Protein AF-A0AAW8TG36-F1 (afdb_monomer_lite)

Organism: NCBI:txid71452

pLDDT: mean 86.71, std 12.79, range [39.22, 96.56]

Foldseek 3Di:
DDLLVLQVLLLVLDDPVLNVVCVVLSVVLVVLVVVDDPVRPVVNLQSLLVSVLSVVVVVCVVVVHDDDSVVSSPDGSVNSSVVSVVSSVVVVVVD

Sequence (95 aa):
MNDYDLLKKAHNSLPKEYKEVMVPYLKSYAAFLVSGGTESEQRAMDLFKQYWVGYKIYLYQQKNKDFDYWDLRKVSYETYRELALKIASNNVANK

Structure (mmCIF, N/CA/C/O backbone):
data_AF-A0AAW8TG36-F1
#
_entry.id   AF-A0AAW8TG36-F1
#
loop_
_atom_site.group_PDB
_atom_site.id
_atom_site.type_symbol
_atom_site.label_atom_id
_atom_site.label_alt_id
_atom_site.label_comp_id
_atom_site.label_asym_id
_atom_site.label_entity_id
_atom_site.label_seq_id
_atom_site.pdbx_PDB_ins_code
_atom_site.Cartn_x
_atom_site.Cartn_y
_atom_site.Cartn_z
_atom_site.occupancy
_atom_site.B_iso_or_equiv
_atom_site.auth_seq_id
_atom_site.auth_comp_id
_atom_site.auth_asym_id
_atom_site.auth_atom_id
_atom_site.pdbx_PDB_model_num
ATOM 1 N N . MET A 1 1 ? 9.195 10.676 -6.982 1.00 69.38 1 MET A N 1
ATOM 2 C CA . MET A 1 1 ? 9.300 9.435 -6.182 1.00 69.38 1 MET A CA 1
ATOM 3 C C . MET A 1 1 ? 8.694 8.317 -7.010 1.00 69.38 1 MET A C 1
ATOM 5 O O . MET A 1 1 ? 7.571 8.504 -7.467 1.00 69.38 1 MET A O 1
ATOM 9 N N . ASN A 1 2 ? 9.441 7.242 -7.277 1.00 86.25 2 ASN A N 1
ATOM 10 C CA . ASN A 1 2 ? 8.895 6.074 -7.980 1.00 86.25 2 ASN A CA 1
ATOM 11 C C . ASN A 1 2 ? 7.922 5.308 -7.061 1.00 86.25 2 ASN A C 1
ATOM 13 O O . ASN A 1 2 ? 7.866 5.559 -5.853 1.00 86.25 2 ASN A O 1
ATOM 17 N N . ASP A 1 3 ? 7.149 4.386 -7.627 1.00 87.81 3 ASP A N 1
ATOM 18 C CA . ASP A 1 3 ? 6.115 3.670 -6.876 1.00 87.81 3 ASP A CA 1
ATOM 19 C C . ASP A 1 3 ? 6.667 2.764 -5.781 1.00 87.81 3 ASP A C 1
ATOM 21 O O . ASP A 1 3 ? 6.029 2.609 -4.743 1.00 87.81 3 ASP A O 1
ATOM 25 N N . TYR A 1 4 ? 7.849 2.182 -5.971 1.00 88.19 4 TYR A N 1
ATOM 26 C CA . TYR A 1 4 ? 8.477 1.366 -4.938 1.00 88.19 4 TYR A CA 1
ATOM 27 C C . TYR A 1 4 ? 8.876 2.204 -3.721 1.00 88.19 4 TYR A C 1
ATOM 29 O O . TYR A 1 4 ? 8.553 1.844 -2.589 1.00 88.19 4 TYR A O 1
ATOM 37 N N . ASP A 1 5 ? 9.497 3.361 -3.942 1.00 89.75 5 ASP A N 1
ATOM 38 C CA . ASP A 1 5 ? 9.859 4.302 -2.883 1.00 89.75 5 ASP A CA 1
ATOM 39 C C . ASP A 1 5 ? 8.616 4.853 -2.179 1.00 89.75 5 ASP A C 1
ATOM 41 O O . ASP A 1 5 ? 8.594 4.961 -0.949 1.00 89.75 5 ASP A O 1
ATOM 45 N N . LEU A 1 6 ? 7.555 5.145 -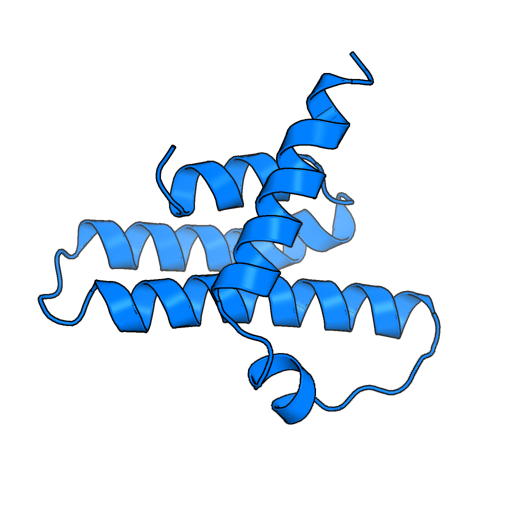2.939 1.00 92.50 6 LEU A N 1
ATOM 46 C CA . LEU A 1 6 ? 6.260 5.543 -2.391 1.00 92.50 6 LEU A CA 1
ATOM 47 C C . LEU A 1 6 ? 5.676 4.437 -1.506 1.00 92.50 6 LEU A C 1
ATOM 49 O O . LEU A 1 6 ? 5.271 4.707 -0.375 1.00 92.50 6 LEU A O 1
ATOM 53 N N . LEU A 1 7 ? 5.667 3.194 -1.993 1.00 91.69 7 LEU A N 1
ATOM 54 C CA . LEU A 1 7 ? 5.143 2.043 -1.264 1.00 91.69 7 LEU A CA 1
ATOM 55 C C . LEU A 1 7 ? 5.947 1.776 0.008 1.00 91.69 7 LEU A C 1
ATOM 57 O O . LEU A 1 7 ? 5.360 1.565 1.063 1.00 91.69 7 LEU A O 1
ATOM 61 N N . LYS A 1 8 ? 7.280 1.855 -0.061 1.00 92.00 8 LYS A N 1
ATOM 62 C CA . LYS A 1 8 ? 8.182 1.710 1.087 1.00 92.00 8 LYS A CA 1
ATOM 63 C C . LYS A 1 8 ? 7.958 2.812 2.123 1.00 92.00 8 LYS A C 1
ATOM 65 O O . LYS A 1 8 ? 7.884 2.528 3.319 1.00 92.00 8 LYS A O 1
ATOM 70 N N . LYS A 1 9 ? 7.821 4.068 1.685 1.00 92.94 9 LYS A N 1
ATOM 71 C CA . LYS A 1 9 ? 7.534 5.194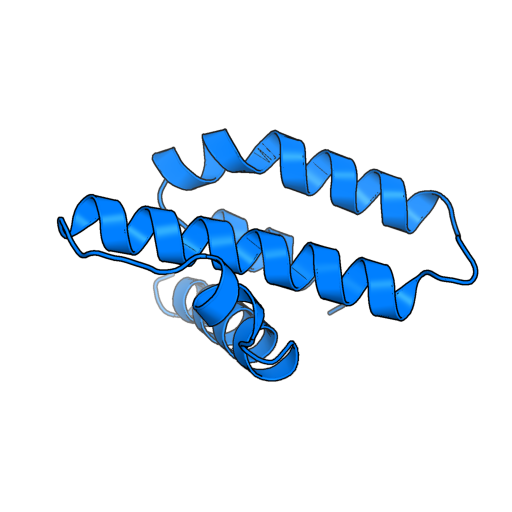 2.582 1.00 92.94 9 LYS A CA 1
ATOM 72 C C . LYS A 1 9 ? 6.178 5.021 3.260 1.00 92.94 9 LYS A C 1
ATOM 74 O O . LYS A 1 9 ? 6.094 5.164 4.476 1.00 92.94 9 LYS A O 1
ATOM 79 N N . ALA A 1 10 ? 5.145 4.670 2.496 1.00 92.69 10 ALA A N 1
ATOM 80 C CA . ALA A 1 10 ? 3.817 4.414 3.033 1.00 92.69 10 ALA A CA 1
ATOM 81 C C . ALA A 1 10 ? 3.816 3.214 3.993 1.00 92.69 10 ALA A C 1
ATOM 83 O O . ALA A 1 10 ? 3.257 3.319 5.078 1.00 92.69 10 ALA A O 1
ATOM 84 N N . HIS A 1 11 ? 4.496 2.11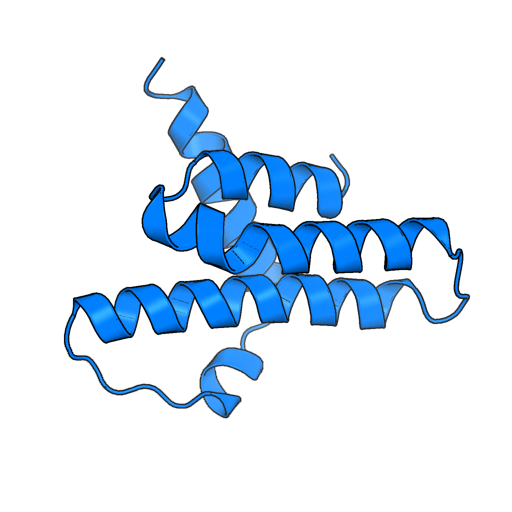5 3.642 1.00 92.62 11 HIS A N 1
ATOM 85 C CA . HIS A 1 11 ? 4.647 0.918 4.472 1.00 92.62 11 HIS A CA 1
ATOM 86 C C . HIS A 1 11 ? 5.176 1.257 5.859 1.00 92.62 11 HIS A C 1
ATOM 88 O O . HIS A 1 11 ? 4.586 0.838 6.846 1.00 92.62 11 HIS A O 1
ATOM 94 N N . ASN A 1 12 ? 6.231 2.068 5.952 1.00 90.88 12 ASN A N 1
ATOM 95 C CA . ASN A 1 12 ? 6.825 2.445 7.235 1.00 90.88 12 ASN A CA 1
ATOM 96 C C . ASN A 1 12 ? 5.863 3.218 8.156 1.00 90.88 12 ASN A C 1
ATOM 98 O O . ASN A 1 12 ? 6.042 3.177 9.375 1.00 90.88 12 ASN A O 1
ATOM 102 N N . SER A 1 13 ? 4.833 3.856 7.593 1.00 89.88 13 SER A N 1
ATOM 103 C CA . SER A 1 13 ? 3.769 4.562 8.318 1.00 89.88 13 SER A CA 1
ATOM 104 C C . SER A 1 13 ? 2.635 3.669 8.823 1.00 89.88 13 SER A C 1
ATOM 106 O O . SER A 1 13 ? 1.733 4.162 9.494 1.00 89.88 13 SER A O 1
ATOM 108 N N . LEU A 1 14 ? 2.640 2.379 8.487 1.00 90.94 14 LEU A N 1
ATOM 109 C CA . LEU A 1 14 ? 1.576 1.448 8.858 1.00 90.94 14 LEU A CA 1
ATOM 110 C C . LEU A 1 14 ? 1.843 0.764 10.215 1.00 90.94 14 LEU A C 1
ATOM 112 O O . LEU A 1 14 ? 2.995 0.742 10.677 1.00 90.94 14 LEU A O 1
ATOM 116 N N . PRO A 1 15 ? 0.798 0.182 10.844 1.00 90.69 15 PRO A N 1
ATOM 117 C CA . PRO A 1 15 ? 0.926 -0.615 12.066 1.00 90.69 15 PRO A CA 1
ATOM 118 C C . PRO A 1 15 ? 1.970 -1.729 11.937 1.00 90.69 15 PRO A C 1
ATOM 120 O O . PRO A 1 15 ? 2.169 -2.288 10.854 1.00 90.69 15 PRO A O 1
ATOM 123 N N . LYS A 1 16 ? 2.659 -2.042 13.040 1.00 89.50 16 LYS A N 1
ATOM 124 C CA . LYS A 1 16 ? 3.788 -2.988 13.063 1.00 89.50 16 LYS A CA 1
ATOM 125 C C . LYS A 1 16 ? 3.374 -4.380 12.586 1.00 89.50 16 LYS A C 1
ATOM 127 O O . LYS A 1 16 ? 4.075 -4.976 11.775 1.00 89.50 16 LYS A O 1
ATOM 132 N N . GLU A 1 17 ? 2.207 -4.825 13.022 1.00 88.19 17 GLU A N 1
ATOM 133 C CA . GLU A 1 17 ? 1.616 -6.130 12.739 1.00 88.19 17 GLU A CA 1
ATOM 134 C C . GLU A 1 17 ? 1.421 -6.322 11.233 1.00 88.19 17 GLU A C 1
ATOM 136 O O . GLU A 1 17 ? 1.765 -7.358 10.670 1.00 88.19 17 GLU A O 1
ATOM 141 N N . TYR A 1 18 ? 0.927 -5.286 10.551 1.00 88.25 18 TYR A N 1
ATOM 142 C CA . TYR A 1 18 ? 0.764 -5.317 9.102 1.00 88.25 18 TYR A CA 1
ATOM 143 C C . TYR A 1 18 ? 2.111 -5.266 8.374 1.00 88.25 18 TYR A C 1
ATOM 145 O O . TYR A 1 18 ? 2.313 -5.962 7.376 1.00 88.25 18 TYR A O 1
ATOM 153 N N . LYS A 1 19 ? 3.049 -4.449 8.871 1.00 90.00 19 LYS A N 1
ATOM 154 C CA . LYS A 1 19 ? 4.376 -4.326 8.262 1.00 90.00 19 LYS A CA 1
ATOM 155 C C . LYS A 1 19 ? 5.087 -5.671 8.214 1.00 90.00 19 LYS A C 1
ATOM 157 O O . LYS A 1 19 ? 5.526 -6.068 7.141 1.00 90.00 19 LYS A O 1
ATOM 162 N N . GLU A 1 20 ? 5.148 -6.383 9.336 1.00 88.56 20 GLU A N 1
ATOM 163 C CA . GLU A 1 20 ? 5.858 -7.663 9.451 1.00 88.56 20 GLU A CA 1
ATOM 164 C C . GLU A 1 20 ? 5.344 -8.713 8.458 1.00 88.56 20 GLU A C 1
ATOM 166 O O . GLU A 1 20 ? 6.147 -9.359 7.783 1.00 88.56 20 GLU A O 1
ATOM 171 N N . VAL A 1 21 ? 4.023 -8.803 8.278 1.00 87.56 21 VAL A N 1
ATOM 172 C CA . VAL A 1 21 ? 3.394 -9.715 7.306 1.00 87.56 21 VAL A CA 1
ATOM 173 C C . VAL A 1 21 ? 3.759 -9.357 5.861 1.00 87.56 21 VAL A C 1
ATOM 175 O O . VAL A 1 21 ? 3.928 -10.243 5.025 1.00 87.56 21 VAL A O 1
ATOM 178 N N . MET A 1 22 ? 3.918 -8.067 5.553 1.00 89.44 22 MET A N 1
ATOM 179 C CA . MET A 1 22 ? 4.124 -7.585 4.182 1.00 89.44 22 MET A CA 1
ATOM 180 C C . MET A 1 22 ? 5.585 -7.328 3.798 1.00 89.44 22 MET A C 1
ATOM 182 O O . MET A 1 22 ? 5.862 -7.047 2.630 1.00 89.44 22 MET A O 1
ATOM 186 N N . VAL A 1 23 ? 6.545 -7.450 4.722 1.00 86.56 23 VAL A N 1
ATOM 187 C CA . VAL A 1 23 ? 7.981 -7.342 4.396 1.00 86.56 23 VAL A CA 1
ATOM 188 C C . VAL A 1 23 ? 8.399 -8.296 3.262 1.00 86.56 23 VAL A C 1
ATOM 190 O O . VAL A 1 23 ? 9.089 -7.835 2.346 1.00 86.56 23 VAL A O 1
ATOM 193 N N . PRO A 1 24 ? 8.007 -9.589 3.252 1.00 90.06 24 PRO A N 1
ATOM 194 C CA . PRO A 1 24 ? 8.360 -10.500 2.161 1.00 90.06 24 PRO A CA 1
ATOM 195 C C . PRO A 1 24 ? 7.852 -10.009 0.803 1.00 90.06 24 PRO A C 1
ATOM 197 O O . PRO A 1 24 ? 8.580 -10.065 -0.184 1.00 90.06 24 PRO A O 1
ATOM 200 N N . TYR A 1 25 ? 6.646 -9.438 0.773 1.00 89.94 25 TYR A N 1
ATOM 201 C CA . TYR A 1 25 ? 6.050 -8.889 -0.439 1.00 89.94 25 TYR A CA 1
ATOM 202 C C . TYR A 1 25 ? 6.880 -7.746 -1.032 1.00 89.94 25 TYR A C 1
ATOM 204 O O . TYR A 1 25 ? 7.156 -7.730 -2.231 1.00 89.94 25 TYR A O 1
ATOM 212 N N . LEU A 1 26 ? 7.322 -6.801 -0.193 1.00 87.56 26 LEU A N 1
ATOM 213 C CA . LEU A 1 26 ? 8.160 -5.688 -0.646 1.00 87.56 26 LEU A CA 1
ATOM 214 C C . LEU A 1 26 ? 9.494 -6.170 -1.219 1.00 87.56 26 LEU A C 1
ATOM 216 O O . LEU A 1 26 ? 9.963 -5.612 -2.210 1.00 87.56 26 LEU A O 1
ATOM 220 N N . LYS A 1 27 ? 10.084 -7.223 -0.639 1.00 87.94 27 LYS A N 1
ATOM 221 C CA . LYS A 1 27 ? 11.307 -7.842 -1.171 1.00 87.94 27 LYS A CA 1
ATOM 222 C C . LYS A 1 27 ? 11.067 -8.452 -2.553 1.00 87.94 27 LYS A C 1
ATOM 224 O O . LYS A 1 27 ? 11.855 -8.205 -3.462 1.00 87.94 27 LYS A O 1
ATOM 229 N N . SER A 1 28 ? 9.972 -9.193 -2.729 1.00 87.00 28 SER A N 1
ATOM 230 C CA . SER A 1 28 ? 9.594 -9.762 -4.029 1.00 87.00 28 SER A CA 1
ATOM 231 C C . SER A 1 28 ? 9.318 -8.681 -5.075 1.00 87.00 28 SER A C 1
ATOM 233 O O . SER A 1 28 ? 9.760 -8.808 -6.214 1.00 87.00 28 SER A O 1
ATOM 235 N N . TYR A 1 29 ? 8.646 -7.593 -4.691 1.00 87.06 29 TYR A N 1
ATOM 236 C CA . TYR A 1 29 ? 8.389 -6.472 -5.593 1.00 87.06 29 TYR A CA 1
ATOM 237 C C . TYR A 1 29 ? 9.684 -5.757 -6.008 1.00 87.06 29 TYR A C 1
ATOM 239 O O . TYR A 1 29 ? 9.874 -5.467 -7.185 1.00 87.06 29 TYR A O 1
ATOM 247 N N . ALA A 1 30 ? 10.620 -5.546 -5.078 1.00 86.31 30 ALA A N 1
ATOM 248 C CA . ALA A 1 30 ? 11.931 -4.981 -5.394 1.00 86.31 30 ALA A CA 1
ATOM 249 C C . ALA A 1 30 ? 12.720 -5.862 -6.378 1.00 86.31 30 ALA A C 1
ATOM 251 O O . ALA A 1 30 ? 13.271 -5.356 -7.353 1.00 86.31 30 ALA A O 1
ATOM 252 N N . ALA A 1 31 ? 12.741 -7.180 -6.149 1.00 86.88 31 ALA A N 1
ATOM 253 C CA . ALA A 1 31 ? 13.409 -8.132 -7.035 1.00 86.88 31 ALA A CA 1
ATOM 254 C C . ALA A 1 31 ? 12.811 -8.114 -8.452 1.00 86.88 31 ALA A C 1
ATOM 256 O O . ALA A 1 31 ? 13.555 -8.127 -9.433 1.00 86.88 31 ALA A O 1
ATOM 257 N N . PHE A 1 32 ? 11.481 -8.008 -8.559 1.00 85.56 32 PHE A N 1
ATOM 258 C CA . PHE A 1 32 ? 10.792 -7.861 -9.840 1.00 85.56 32 PHE A CA 1
ATOM 259 C C . PHE A 1 32 ? 11.278 -6.624 -10.613 1.00 85.56 32 PHE A C 1
ATOM 261 O O . PHE A 1 32 ? 11.644 -6.741 -11.781 1.00 85.56 32 PHE A O 1
ATOM 268 N N . LEU A 1 33 ? 11.364 -5.462 -9.959 1.00 83.06 33 LEU A N 1
ATOM 269 C CA . LEU A 1 33 ? 11.804 -4.219 -10.606 1.00 83.06 33 LEU A CA 1
ATOM 270 C C . LEU A 1 33 ? 13.259 -4.280 -11.093 1.00 83.06 33 LEU A C 1
ATOM 272 O O . LEU A 1 33 ? 13.566 -3.778 -12.170 1.00 83.06 33 LEU A O 1
ATOM 276 N N . VAL A 1 34 ? 14.147 -4.922 -10.329 1.00 81.50 34 VAL A N 1
ATOM 277 C CA . VAL A 1 34 ? 15.567 -5.080 -10.697 1.00 81.50 34 VAL A CA 1
ATOM 278 C C . VAL A 1 34 ? 15.748 -6.027 -11.889 1.00 81.50 34 VAL A C 1
ATOM 280 O O . VAL A 1 34 ? 16.678 -5.851 -12.670 1.00 81.50 34 VAL A O 1
ATOM 283 N N . SER A 1 35 ? 14.853 -7.004 -12.066 1.00 78.94 35 SER A N 1
ATOM 284 C CA . SER A 1 35 ? 14.945 -7.997 -13.147 1.00 78.94 35 SER A CA 1
ATOM 285 C C . SER A 1 35 ? 14.611 -7.470 -14.555 1.00 78.94 35 SER A C 1
ATOM 287 O O . SER A 1 35 ? 14.789 -8.201 -15.525 1.00 78.94 35 SER A O 1
ATOM 289 N N . GLY A 1 36 ? 14.179 -6.208 -14.694 1.00 63.81 36 GLY A N 1
ATOM 290 C CA . GLY A 1 36 ? 14.166 -5.494 -15.980 1.00 63.81 36 GLY A CA 1
ATOM 291 C C . GLY A 1 36 ? 13.219 -6.037 -17.063 1.00 63.81 36 GLY A C 1
ATOM 292 O O . GLY A 1 36 ? 13.533 -5.931 -18.245 1.00 63.81 36 GLY A O 1
ATOM 293 N N . GLY A 1 37 ? 12.075 -6.626 -16.702 1.00 53.66 37 GLY A N 1
ATOM 294 C CA . GLY A 1 37 ? 11.136 -7.186 -17.684 1.00 53.66 37 GLY A CA 1
ATOM 295 C C . GLY A 1 37 ? 10.452 -6.126 -18.562 1.00 53.66 37 GLY A C 1
ATOM 296 O O . GLY A 1 37 ? 9.951 -5.118 -18.079 1.00 53.66 37 GLY A O 1
ATOM 297 N N . THR A 1 38 ? 10.357 -6.366 -19.863 1.00 55.50 38 THR A N 1
ATOM 298 C CA . THR A 1 38 ? 9.639 -5.524 -20.840 1.00 55.50 38 THR A CA 1
ATOM 299 C C . THR A 1 38 ? 8.105 -5.549 -20.686 1.00 55.50 38 THR A C 1
ATOM 301 O O . THR A 1 38 ? 7.423 -4.724 -21.280 1.00 55.50 38 THR A O 1
ATOM 304 N N . GLU A 1 39 ? 7.562 -6.408 -19.812 1.00 53.19 39 GLU A N 1
ATOM 305 C CA . GLU A 1 39 ? 6.176 -6.376 -19.290 1.00 53.19 39 GLU A CA 1
ATOM 306 C C . GLU A 1 39 ? 6.029 -5.509 -18.007 1.00 53.19 39 GLU A C 1
ATOM 308 O O . GLU A 1 39 ? 5.021 -5.585 -17.297 1.00 53.19 39 GLU A O 1
ATOM 313 N N . SER A 1 40 ? 7.063 -4.732 -17.648 1.00 66.69 40 SER A N 1
ATOM 314 C CA . SER A 1 40 ? 7.291 -4.238 -16.275 1.00 66.69 40 SER A CA 1
ATOM 315 C C . SER A 1 40 ? 6.200 -3.353 -15.697 1.00 66.69 40 SER A C 1
ATOM 317 O O . SER A 1 40 ? 5.949 -3.455 -14.499 1.00 66.69 40 SER A O 1
ATOM 319 N N . GLU A 1 41 ? 5.555 -2.496 -16.487 1.00 75.50 41 GLU A N 1
ATOM 320 C CA . GLU A 1 41 ? 4.711 -1.439 -15.924 1.00 75.50 41 GLU A CA 1
ATOM 321 C C . GLU A 1 41 ? 3.365 -1.976 -15.428 1.00 75.50 41 GLU A C 1
ATOM 323 O O . GLU A 1 41 ? 3.046 -1.837 -14.248 1.00 75.50 41 GLU A O 1
ATOM 328 N N . GLN A 1 42 ? 2.620 -2.704 -16.265 1.00 83.62 42 GLN A N 1
ATOM 329 C CA . GLN A 1 42 ? 1.317 -3.252 -15.872 1.00 83.62 42 GLN A CA 1
ATOM 330 C C . GLN A 1 42 ? 1.447 -4.263 -14.726 1.00 83.62 42 GLN A C 1
ATOM 332 O O . GLN A 1 42 ? 0.638 -4.278 -13.794 1.00 83.62 42 GLN A O 1
ATOM 337 N N . ARG A 1 43 ? 2.495 -5.095 -14.756 1.00 85.62 43 ARG A N 1
ATOM 338 C CA . ARG A 1 43 ? 2.746 -6.065 -13.689 1.00 85.62 43 ARG A CA 1
ATOM 339 C C . ARG A 1 43 ? 3.219 -5.387 -12.402 1.00 85.62 43 ARG A C 1
ATOM 341 O O . ARG A 1 43 ? 2.798 -5.810 -11.325 1.00 85.62 43 ARG A O 1
ATOM 348 N N . ALA A 1 44 ? 4.027 -4.328 -12.487 1.00 86.06 44 ALA A N 1
ATOM 349 C CA . ALA A 1 44 ? 4.375 -3.510 -11.326 1.00 86.06 44 ALA A CA 1
ATOM 350 C C . ALA A 1 44 ? 3.139 -2.830 -10.729 1.00 86.06 44 ALA A C 1
ATOM 352 O O . ALA A 1 44 ? 2.964 -2.870 -9.513 1.00 86.06 44 ALA A O 1
ATOM 353 N N . MET A 1 45 ? 2.249 -2.279 -11.560 1.00 90.00 45 MET A N 1
ATOM 354 C CA . MET A 1 45 ? 0.980 -1.694 -11.119 1.00 90.00 45 MET A CA 1
ATOM 355 C C . MET A 1 45 ? 0.111 -2.734 -10.411 1.00 90.00 45 MET A C 1
ATOM 357 O O . MET A 1 45 ? -0.416 -2.466 -9.332 1.00 90.00 45 MET A O 1
ATOM 361 N N . ASP A 1 46 ? 0.001 -3.945 -10.955 1.00 90.19 46 ASP A N 1
ATOM 362 C CA . ASP A 1 46 ? -0.742 -5.034 -10.319 1.00 90.19 46 ASP A CA 1
ATOM 363 C C . ASP A 1 46 ? -0.142 -5.443 -8.973 1.00 90.19 46 ASP A C 1
ATOM 365 O O . ASP A 1 46 ? -0.883 -5.653 -8.008 1.00 90.19 46 ASP A O 1
ATOM 369 N N . LEU A 1 47 ? 1.188 -5.527 -8.880 1.00 90.81 47 LEU A N 1
ATOM 370 C CA . LEU A 1 47 ? 1.865 -5.788 -7.615 1.00 90.81 47 LEU A CA 1
ATOM 371 C C . LEU A 1 47 ? 1.645 -4.626 -6.630 1.00 90.81 47 LEU A C 1
ATOM 373 O O . LEU A 1 47 ? 1.341 -4.831 -5.453 1.00 90.81 47 LEU A O 1
ATOM 377 N N . PHE A 1 48 ? 1.709 -3.385 -7.086 1.00 92.81 48 PHE A N 1
ATOM 378 C CA . PHE A 1 48 ? 1.404 -2.240 -6.241 1.00 92.81 48 PHE A CA 1
ATOM 379 C C . PHE A 1 48 ? -0.033 -2.316 -5.698 1.00 92.81 48 PHE A C 1
ATOM 381 O O . PHE A 1 48 ? -0.258 -2.151 -4.498 1.00 92.81 48 PHE A O 1
ATOM 388 N N . LYS A 1 49 ? -1.011 -2.649 -6.547 1.00 94.38 49 LYS A N 1
ATOM 389 C CA . LYS A 1 49 ? -2.414 -2.828 -6.146 1.00 94.38 49 LYS A CA 1
ATOM 390 C C . LYS A 1 49 ? -2.595 -3.963 -5.139 1.00 94.38 49 LYS A C 1
ATOM 392 O O . LYS A 1 49 ? -3.279 -3.781 -4.136 1.00 94.38 49 LYS A O 1
ATOM 397 N N . GLN A 1 50 ? -1.990 -5.127 -5.382 1.00 92.75 50 GLN A N 1
ATOM 398 C CA . GLN A 1 50 ? -2.115 -6.301 -4.507 1.00 92.75 50 GLN A CA 1
ATOM 399 C C . GLN A 1 50 ? -1.650 -6.015 -3.078 1.00 92.75 50 GLN A C 1
ATOM 401 O O . GLN A 1 50 ? -2.304 -6.450 -2.129 1.00 92.75 50 GLN A O 1
ATOM 406 N N . TYR A 1 51 ? -0.590 -5.219 -2.918 1.00 94.62 51 TYR A N 1
ATOM 407 C CA . TYR A 1 51 ? -0.163 -4.758 -1.601 1.00 94.62 51 TYR A CA 1
ATOM 408 C C . TYR A 1 51 ? -1.303 -4.043 -0.859 1.00 94.62 51 TYR A C 1
ATOM 410 O O . TYR A 1 51 ? -1.579 -4.329 0.304 1.00 94.62 51 TYR A O 1
ATOM 418 N N . TRP A 1 52 ? -2.005 -3.128 -1.528 1.00 95.25 52 TRP A N 1
ATOM 419 C CA . TRP A 1 52 ? -3.079 -2.357 -0.903 1.00 95.25 52 TRP A CA 1
ATOM 420 C C . TRP A 1 52 ? -4.376 -3.140 -0.710 1.00 95.25 52 TRP A C 1
ATOM 422 O O . TRP A 1 52 ? -5.117 -2.852 0.232 1.00 95.25 52 TRP A O 1
ATOM 432 N N . VAL A 1 53 ? -4.636 -4.153 -1.539 1.00 95.31 53 VAL A N 1
ATOM 433 C CA . VAL A 1 53 ? -5.699 -5.135 -1.280 1.00 95.31 53 VAL A CA 1
ATOM 434 C C . VAL A 1 53 ? -5.436 -5.843 0.050 1.00 95.31 53 VAL A C 1
ATOM 436 O O . VAL A 1 53 ? -6.325 -5.866 0.900 1.00 95.31 53 VAL A O 1
ATOM 439 N N . GLY A 1 54 ? -4.206 -6.319 0.281 1.00 92.81 54 GLY A N 1
ATOM 440 C CA . GLY A 1 54 ? -3.803 -6.914 1.561 1.00 92.81 54 GLY A CA 1
ATOM 441 C C . GLY A 1 54 ? -4.046 -5.976 2.748 1.00 92.81 54 GLY A C 1
ATOM 442 O O . GLY A 1 54 ? -4.613 -6.384 3.761 1.00 92.81 54 GLY A O 1
ATOM 443 N N . TYR A 1 55 ? -3.723 -4.689 2.595 1.00 93.94 55 TYR A N 1
ATOM 444 C CA . TYR A 1 55 ? -3.970 -3.691 3.639 1.00 93.94 55 TYR A CA 1
ATOM 445 C C . TYR A 1 55 ? -5.460 -3.484 3.933 1.00 93.94 55 TYR A C 1
ATOM 447 O O . TYR A 1 55 ? -5.863 -3.382 5.092 1.00 93.94 55 TYR A O 1
ATOM 455 N N . LYS A 1 56 ? -6.304 -3.427 2.897 1.00 94.19 56 LYS A N 1
ATOM 456 C CA . LYS A 1 56 ? -7.758 -3.286 3.065 1.00 94.19 56 LYS A CA 1
ATOM 457 C C . LYS A 1 56 ? -8.363 -4.497 3.766 1.00 94.19 56 LYS A C 1
ATOM 459 O O . LYS A 1 56 ? -9.173 -4.306 4.668 1.00 94.19 56 LYS A O 1
ATOM 464 N N . ILE A 1 57 ? -7.926 -5.701 3.398 1.00 94.25 57 ILE A N 1
ATOM 465 C CA . ILE A 1 57 ? -8.326 -6.948 4.058 1.00 94.25 57 ILE A CA 1
ATOM 466 C C . ILE A 1 57 ? -7.960 -6.902 5.539 1.00 94.25 57 ILE A C 1
ATOM 468 O O . ILE A 1 57 ? -8.832 -7.100 6.379 1.00 94.25 57 ILE A O 1
ATOM 472 N N . TYR A 1 58 ? -6.713 -6.547 5.861 1.00 93.44 58 TYR A N 1
ATOM 473 C CA . TYR A 1 58 ? -6.272 -6.382 7.245 1.00 93.44 58 TYR A CA 1
ATOM 474 C C . TYR A 1 58 ? -7.191 -5.420 8.019 1.00 93.44 58 TYR A C 1
ATOM 476 O O . TYR A 1 58 ? -7.702 -5.773 9.079 1.00 93.44 58 TYR A O 1
ATOM 484 N N . LEU A 1 59 ? -7.488 -4.236 7.470 1.00 92.88 59 LEU A N 1
ATOM 485 C CA . LEU A 1 59 ? -8.384 -3.268 8.117 1.00 92.88 59 LEU A CA 1
ATOM 486 C C . LEU A 1 59 ? -9.819 -3.780 8.299 1.00 92.88 59 LEU A C 1
ATOM 488 O O . LEU A 1 59 ? -10.479 -3.405 9.267 1.00 92.88 59 LEU A O 1
ATOM 492 N N . TYR A 1 60 ? -10.325 -4.577 7.361 1.00 95.00 60 TYR A N 1
ATOM 493 C CA . TYR A 1 60 ? -11.661 -5.160 7.450 1.00 95.00 60 TYR A CA 1
ATOM 494 C C . TYR A 1 60 ? -11.729 -6.274 8.488 1.00 95.00 60 TYR A C 1
ATOM 496 O O . TYR A 1 60 ? -12.654 -6.277 9.297 1.00 95.00 60 TYR A O 1
ATOM 504 N N . GLN A 1 61 ? -10.701 -7.118 8.566 1.00 93.06 61 GLN A N 1
ATOM 505 C CA . GLN A 1 61 ? -10.568 -8.130 9.614 1.00 93.06 61 GLN A CA 1
ATOM 506 C C . GLN A 1 61 ? -10.535 -7.497 11.012 1.00 93.06 61 GLN A C 1
ATOM 508 O O . GLN A 1 61 ? -11.272 -7.936 11.889 1.00 93.06 61 GLN A O 1
ATOM 513 N N . GLN A 1 62 ? -9.783 -6.405 11.209 1.00 92.19 62 GLN A N 1
ATOM 514 C CA . GLN A 1 62 ? -9.759 -5.678 12.492 1.00 92.19 62 GLN A CA 1
ATOM 515 C C . GLN A 1 62 ? -11.130 -5.114 12.905 1.00 92.19 62 GLN A C 1
ATOM 517 O O . GLN A 1 62 ? -11.365 -4.844 14.079 1.00 92.19 62 GLN A O 1
ATOM 522 N N . LYS A 1 63 ? -12.037 -4.910 11.945 1.00 94.38 63 LYS A N 1
ATOM 523 C CA . LYS A 1 63 ? -13.386 -4.367 12.169 1.00 94.38 63 LYS A CA 1
ATOM 524 C C . LYS A 1 63 ? -14.476 -5.435 12.125 1.00 94.38 63 LYS A C 1
ATOM 526 O O . LYS A 1 63 ? -15.648 -5.073 12.155 1.00 94.38 63 LYS A O 1
ATOM 531 N N . ASN A 1 64 ? -14.097 -6.710 12.009 1.00 94.12 64 ASN A N 1
ATOM 532 C CA . ASN A 1 64 ? -15.007 -7.827 11.771 1.00 94.12 64 ASN A CA 1
ATOM 533 C C . ASN A 1 64 ? -16.002 -7.545 10.627 1.00 94.12 64 ASN A C 1
ATOM 535 O O . ASN A 1 64 ? -17.205 -7.764 10.751 1.00 94.12 64 ASN A O 1
ATOM 539 N N . LYS A 1 65 ? -15.492 -6.952 9.542 1.00 95.00 65 LYS A N 1
ATOM 540 C CA . LYS A 1 65 ? -16.272 -6.568 8.368 1.00 95.00 65 LYS A CA 1
ATOM 541 C C . LYS A 1 65 ? -16.002 -7.546 7.231 1.00 95.00 65 LYS A C 1
ATOM 543 O O . LYS A 1 65 ? -14.842 -7.794 6.903 1.00 95.00 65 LYS A O 1
ATOM 548 N N . ASP A 1 66 ? -17.068 -8.003 6.587 1.00 94.75 66 ASP A N 1
ATOM 549 C CA . ASP A 1 66 ? -16.969 -8.816 5.379 1.00 94.75 66 ASP A CA 1
ATOM 550 C C . ASP A 1 66 ? -16.332 -8.049 4.220 1.00 94.75 66 ASP A C 1
ATOM 552 O O . ASP A 1 66 ? -16.442 -6.821 4.093 1.00 94.75 66 ASP A O 1
ATOM 556 N N . PHE A 1 67 ? -15.658 -8.797 3.353 1.00 93.94 67 PHE A N 1
ATOM 557 C CA . PHE A 1 67 ? -15.011 -8.253 2.175 1.00 93.94 67 PHE A CA 1
ATOM 558 C C . PHE A 1 67 ? -14.987 -9.255 1.032 1.00 93.94 67 PHE A C 1
ATOM 560 O O . PHE A 1 67 ? -14.848 -10.457 1.243 1.00 93.94 67 PHE A O 1
ATOM 567 N N . ASP A 1 68 ? -15.045 -8.726 -0.186 1.00 96.12 68 ASP A N 1
ATOM 568 C CA . ASP A 1 68 ? -14.822 -9.489 -1.405 1.00 96.12 68 ASP A CA 1
ATOM 569 C C . ASP A 1 68 ? -13.447 -9.123 -1.985 1.00 96.12 68 ASP A C 1
ATOM 571 O O . ASP A 1 68 ? -13.115 -7.954 -2.214 1.00 96.12 68 ASP A O 1
ATOM 575 N N . TYR A 1 69 ? -12.614 -10.142 -2.189 1.00 92.56 69 TYR A N 1
ATOM 576 C CA . TYR A 1 69 ? -11.272 -9.979 -2.740 1.00 92.56 69 TYR A CA 1
ATOM 577 C C . TYR A 1 69 ? -11.284 -9.397 -4.162 1.00 92.56 69 TYR A C 1
ATOM 579 O O . TYR A 1 69 ? -10.462 -8.538 -4.497 1.00 92.56 69 TYR A O 1
ATOM 587 N N . TRP A 1 70 ? -12.204 -9.859 -5.005 1.00 93.56 70 TRP A N 1
ATOM 588 C CA . TRP A 1 70 ? -12.326 -9.436 -6.394 1.00 93.56 70 TRP A CA 1
ATOM 589 C C . TRP A 1 70 ? -12.819 -8.001 -6.497 1.00 93.56 70 TRP A C 1
ATOM 591 O O . TRP A 1 70 ? -12.322 -7.253 -7.339 1.00 93.56 70 TRP A O 1
ATOM 601 N N . ASP A 1 71 ? -13.709 -7.574 -5.605 1.0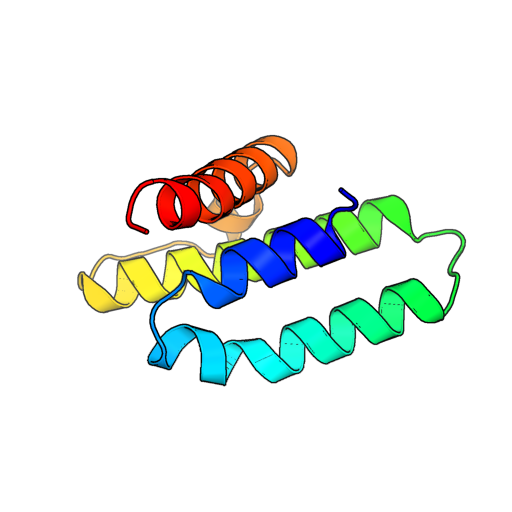0 95.19 71 ASP A N 1
ATOM 602 C CA . ASP A 1 71 ? -14.131 -6.175 -5.546 1.00 95.19 71 ASP A CA 1
ATOM 603 C C . ASP A 1 71 ? -12.987 -5.247 -5.139 1.00 95.19 71 ASP A C 1
ATOM 605 O O . ASP A 1 71 ? -12.784 -4.200 -5.758 1.00 95.19 71 ASP A O 1
ATOM 609 N N . LEU A 1 72 ? -12.156 -5.657 -4.178 1.00 94.75 72 LEU A N 1
ATOM 610 C CA . LEU A 1 72 ? -10.949 -4.907 -3.827 1.00 94.75 72 LEU A CA 1
ATOM 611 C C . LEU A 1 72 ? -9.952 -4.839 -4.998 1.00 94.75 72 LEU A C 1
ATOM 613 O O . LEU A 1 72 ? -9.315 -3.810 -5.213 1.00 94.75 72 LEU A O 1
ATOM 617 N N . ARG A 1 73 ? -9.841 -5.897 -5.810 1.00 93.00 73 ARG A N 1
ATOM 618 C CA . ARG A 1 73 ? -8.976 -5.914 -7.007 1.00 93.00 73 ARG A CA 1
ATOM 619 C C . ARG A 1 73 ? -9.464 -4.997 -8.134 1.00 93.00 73 ARG A C 1
ATOM 621 O O . ARG A 1 73 ? -8.623 -4.542 -8.921 1.00 93.00 73 ARG A O 1
ATOM 628 N N . LYS A 1 74 ? -10.770 -4.713 -8.215 1.00 94.62 74 LYS A N 1
ATOM 629 C CA . LYS A 1 74 ? -11.360 -3.796 -9.212 1.00 94.62 74 LYS A CA 1
ATOM 630 C C . LYS A 1 74 ? -10.990 -2.332 -8.969 1.00 94.62 74 LYS A C 1
ATOM 632 O O . LYS A 1 74 ? -11.061 -1.537 -9.901 1.00 94.62 74 LYS A O 1
ATOM 637 N N . VAL A 1 75 ? -10.560 -1.971 -7.756 1.00 95.12 75 VAL A N 1
ATOM 638 C CA . VAL A 1 75 ? -10.098 -0.611 -7.443 1.00 95.12 75 VAL A CA 1
ATOM 639 C C . VAL A 1 75 ? -8.939 -0.219 -8.369 1.00 95.12 75 VAL A C 1
ATOM 641 O O . VAL A 1 75 ? -8.037 -1.022 -8.636 1.00 95.12 75 VAL A O 1
ATOM 644 N N . SER A 1 76 ? -8.977 1.011 -8.889 1.00 95.94 76 SER A N 1
ATOM 645 C CA . SER A 1 76 ? -7.987 1.491 -9.856 1.00 95.94 76 SER A CA 1
ATOM 646 C C . SER A 1 76 ? -6.598 1.627 -9.224 1.00 95.94 76 SER A C 1
ATOM 648 O O . SER A 1 76 ? -6.453 1.782 -8.005 1.00 95.94 76 SER A O 1
ATOM 650 N N . TYR A 1 77 ? -5.560 1.566 -10.055 1.00 94.56 77 TYR A N 1
ATOM 651 C CA . TYR A 1 77 ? -4.192 1.773 -9.588 1.00 94.56 77 TYR A CA 1
ATOM 652 C C . TYR A 1 77 ? -4.017 3.188 -9.014 1.00 94.56 77 TYR A C 1
ATOM 654 O O . TYR A 1 77 ? -3.459 3.344 -7.929 1.00 94.56 77 TYR A O 1
ATOM 662 N N . GLU A 1 78 ? -4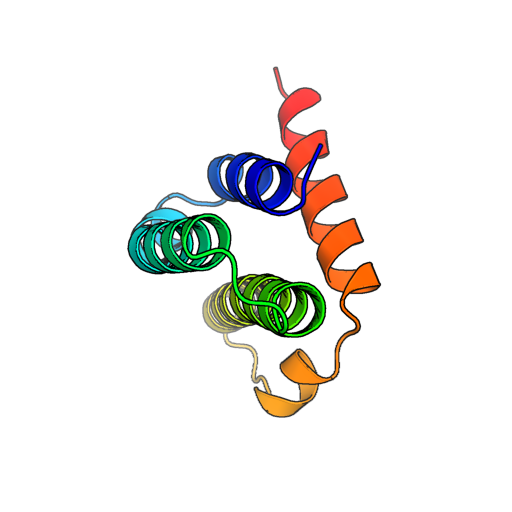.575 4.202 -9.676 1.00 95.44 78 GLU A N 1
ATOM 663 C CA . GLU A 1 78 ? -4.502 5.615 -9.289 1.00 95.44 78 GLU A CA 1
ATOM 664 C C . GLU A 1 78 ? -5.110 5.823 -7.902 1.00 95.44 78 GLU A C 1
ATOM 666 O O . GLU A 1 78 ? -4.507 6.469 -7.048 1.00 95.44 78 GLU A O 1
ATOM 671 N N . THR A 1 79 ? -6.246 5.175 -7.630 1.00 96.56 79 THR A N 1
ATOM 672 C CA . THR A 1 79 ? -6.913 5.217 -6.321 1.00 96.56 79 THR A CA 1
ATOM 673 C C . THR A 1 79 ? -6.002 4.686 -5.212 1.00 96.56 79 THR A C 1
ATOM 675 O O . THR A 1 79 ? -5.888 5.273 -4.131 1.00 96.56 79 THR A O 1
ATOM 678 N N . TYR A 1 80 ? -5.316 3.568 -5.463 1.00 95.94 80 TYR A N 1
ATOM 679 C CA . TYR A 1 80 ? -4.374 3.007 -4.498 1.00 95.94 80 TYR A CA 1
ATOM 680 C C . TYR A 1 80 ? -3.088 3.821 -4.379 1.00 95.94 80 TYR A C 1
ATOM 682 O O . TYR A 1 80 ? -2.512 3.919 -3.293 1.00 95.94 80 TYR A O 1
ATOM 690 N N . ARG A 1 81 ? -2.654 4.457 -5.462 1.00 95.19 81 ARG A N 1
ATOM 691 C CA . ARG A 1 81 ? -1.511 5.362 -5.447 1.00 95.19 81 ARG A CA 1
ATOM 692 C C . ARG A 1 81 ? -1.802 6.624 -4.640 1.00 95.19 81 ARG A C 1
ATOM 694 O O . ARG A 1 81 ? -0.966 7.038 -3.839 1.00 95.19 81 ARG A O 1
ATOM 701 N N . GLU A 1 82 ? -2.994 7.197 -4.770 1.00 95.69 82 GLU A N 1
ATOM 702 C CA . GLU A 1 82 ? -3.454 8.305 -3.929 1.00 95.69 82 GLU A CA 1
ATOM 703 C C . GLU A 1 82 ? -3.518 7.919 -2.450 1.00 95.69 82 GLU A C 1
ATOM 705 O O . GLU A 1 82 ? -3.110 8.699 -1.588 1.00 95.69 82 GLU A O 1
ATOM 710 N N . LEU A 1 83 ? -3.996 6.709 -2.139 1.00 95.06 83 LEU A N 1
ATOM 711 C CA . LEU A 1 83 ? -3.979 6.182 -0.774 1.00 95.06 83 LEU A CA 1
ATOM 712 C C . LEU A 1 83 ? -2.548 6.117 -0.224 1.00 95.06 83 LEU A C 1
ATOM 714 O O . LEU A 1 83 ? -2.296 6.585 0.888 1.00 95.06 83 LEU A O 1
ATOM 718 N N . ALA A 1 84 ? -1.612 5.582 -1.012 1.00 94.69 84 ALA A N 1
ATOM 719 C CA . ALA A 1 84 ? -0.204 5.516 -0.643 1.00 94.69 84 ALA A CA 1
ATOM 720 C C . ALA A 1 84 ? 0.378 6.908 -0.374 1.00 94.69 84 ALA A C 1
ATOM 722 O O . ALA A 1 84 ? 1.059 7.103 0.632 1.00 94.69 84 ALA A O 1
ATOM 723 N N . LEU A 1 85 ? 0.070 7.887 -1.233 1.00 94.75 85 LEU A N 1
ATOM 724 C CA . LEU A 1 85 ? 0.499 9.277 -1.071 1.00 94.75 85 LEU A CA 1
ATOM 725 C C . LEU A 1 85 ? -0.054 9.888 0.218 1.00 94.75 85 LEU A C 1
AT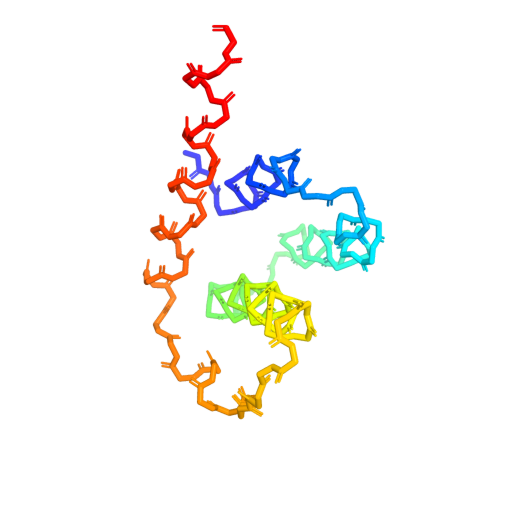OM 727 O O . LEU A 1 85 ? 0.710 10.462 0.989 1.00 94.75 85 LEU A O 1
ATOM 731 N N . LYS A 1 86 ? -1.351 9.718 0.495 1.00 93.69 86 LYS A N 1
ATOM 732 C CA . LYS A 1 86 ? -1.983 10.208 1.731 1.00 93.69 86 LYS A CA 1
ATOM 733 C C . LYS A 1 86 ? -1.300 9.626 2.972 1.00 93.69 86 LYS A C 1
ATOM 735 O O . LYS A 1 86 ? -0.919 10.369 3.871 1.00 93.69 86 LYS A O 1
ATOM 740 N N . ILE A 1 87 ? -1.064 8.315 2.998 1.00 92.25 87 ILE A N 1
ATOM 741 C CA . ILE A 1 87 ? -0.409 7.630 4.127 1.00 92.25 87 ILE A CA 1
ATOM 742 C C . ILE A 1 87 ? 1.057 8.062 4.282 1.00 92.25 87 ILE A C 1
ATOM 744 O O . ILE A 1 87 ? 1.532 8.291 5.396 1.00 92.25 87 ILE A O 1
ATOM 748 N N . ALA A 1 88 ? 1.786 8.194 3.174 1.00 90.75 88 ALA A N 1
ATOM 749 C CA . ALA A 1 88 ? 3.175 8.637 3.181 1.00 90.75 88 ALA A CA 1
ATOM 750 C C . ALA A 1 88 ? 3.329 10.101 3.635 1.00 90.75 88 ALA A C 1
ATOM 752 O O . ALA A 1 88 ? 4.356 10.441 4.226 1.00 90.75 88 ALA A O 1
ATOM 753 N N . SER A 1 89 ? 2.337 10.954 3.364 1.00 87.75 89 SER A N 1
ATOM 754 C CA . SER A 1 89 ? 2.330 12.376 3.733 1.00 87.75 89 SER A CA 1
ATOM 755 C C . SER A 1 89 ? 1.855 12.622 5.165 1.00 87.75 89 SER A C 1
ATOM 757 O O . SER A 1 89 ? 2.449 13.436 5.865 1.00 87.75 89 SER A O 1
ATOM 759 N N . ASN A 1 90 ? 0.856 11.880 5.651 1.00 75.94 90 ASN A N 1
ATOM 760 C CA . ASN A 1 90 ? 0.326 12.050 7.012 1.00 75.94 90 ASN A CA 1
ATOM 761 C C . ASN A 1 90 ? 1.367 11.761 8.105 1.00 75.94 90 ASN A C 1
ATOM 763 O O . ASN A 1 90 ? 1.283 12.303 9.201 1.00 75.94 90 ASN A O 1
ATOM 767 N N . ASN A 1 91 ? 2.382 10.953 7.802 1.00 58.56 91 ASN A N 1
ATOM 768 C CA . ASN A 1 91 ? 3.465 10.647 8.736 1.00 58.56 91 ASN A CA 1
ATOM 769 C C . ASN A 1 91 ? 4.560 11.736 8.789 1.00 58.56 91 ASN A C 1
ATOM 771 O O . ASN A 1 91 ? 5.468 11.661 9.610 1.00 58.56 91 ASN A O 1
ATOM 775 N N . VAL A 1 92 ? 4.494 12.736 7.899 1.00 51.22 92 VAL A N 1
ATOM 776 C CA . VAL A 1 92 ? 5.369 13.922 7.912 1.00 51.22 92 VAL A CA 1
ATOM 777 C C . VAL A 1 92 ? 4.770 15.036 8.778 1.00 51.22 92 VAL A C 1
ATOM 779 O O . VAL A 1 92 ? 5.518 15.828 9.330 1.00 51.22 92 VAL A O 1
ATOM 782 N N . ALA A 1 93 ? 3.444 15.072 8.941 1.00 45.50 93 ALA A N 1
ATOM 783 C CA . ALA A 1 93 ? 2.747 16.094 9.728 1.00 45.50 93 ALA A CA 1
ATOM 784 C C . ALA A 1 93 ? 2.742 15.834 11.250 1.00 45.50 93 ALA A C 1
ATOM 786 O O . ALA A 1 93 ? 2.425 16.737 12.013 1.00 45.50 93 ALA A O 1
ATOM 787 N N . ASN A 1 94 ? 3.094 14.620 11.688 1.00 41.94 94 ASN A N 1
ATOM 788 C CA . ASN A 1 94 ? 3.150 14.220 13.103 1.00 41.94 94 ASN A CA 1
ATOM 789 C C . ASN A 1 94 ? 4.594 14.134 13.651 1.00 41.94 94 ASN A C 1
ATOM 791 O O . ASN A 1 94 ? 4.845 13.381 14.593 1.00 41.94 94 ASN A O 1
ATOM 795 N N . LYS A 1 95 ? 5.549 14.847 13.042 1.00 39.22 95 LYS A N 1
ATOM 796 C CA . LYS A 1 95 ? 6.937 14.955 13.514 1.00 39.22 95 LYS A CA 1
ATOM 797 C C . LYS A 1 95 ? 7.291 16.382 13.885 1.00 39.22 95 LYS A C 1
ATOM 799 O O . LYS A 1 95 ? 6.837 17.289 13.158 1.00 39.22 95 LYS A O 1
#

Radius of gyration: 13.5 Å; chains: 1; bounding box: 32×27×34 Å

Secondary structure (DSSP, 8-state):
--HHHHHHHHHHTS-HHHHHHHHHHHHHHHHHHHTT-TTHHHHHHHHHHHHHHHHHHHHHHHTT----HHHHHHS-HHHHHHHHHHHHHHTTTT-